Protein AF-0000000075906796 (afdb_homodimer)

Sequence (152 aa):
MLRVLTVLIAVLMMSACGSSKAPSTPLTESVYRPPCTFENASADPDEDLLVDVKNMECGAKLRAQVLDLQKIIRGPMLRVLTVLIAVLMMSACGSSKAPSTPLTESVYRPPCTFENASADPDEDLLVDVKNMECGAKLRAQVLDLQKIIRGP

Structure (mmCIF, N/CA/C/O backbone):
data_AF-0000000075906796-model_v1
#
loop_
_entity.id
_entity.type
_entity.pdbx_description
1 polymer O-spanin
#
loop_
_atom_site.group_PDB
_atom_site.id
_atom_site.type_symbol
_atom_site.label_atom_id
_atom_site.label_alt_id
_atom_site.label_comp_id
_atom_site.label_asym_id
_atom_site.label_entity_id
_atom_site.label_seq_id
_atom_site.pdbx_PDB_ins_code
_atom_site.Cartn_x
_atom_site.Cartn_y
_atom_site.Cartn_z
_atom_site.occupancy
_atom_site.B_iso_or_equiv
_atom_site.auth_seq_id
_atom_site.auth_comp_id
_atom_site.auth_asym_id
_atom_site.auth_atom_id
_atom_site.pdbx_PDB_model_num
ATOM 1 N N . MET A 1 1 ? -11.047 38 2.754 1 33.31 1 MET A N 1
ATOM 2 C CA . MET A 1 1 ? -10.875 37.219 1.544 1 33.31 1 MET A CA 1
ATOM 3 C C . MET A 1 1 ? -10.203 35.875 1.861 1 33.31 1 MET A C 1
ATOM 5 O O . MET A 1 1 ? -10.102 35 0.995 1 33.31 1 MET A O 1
ATOM 9 N N . LEU A 1 2 ? -9.461 35.781 2.963 1 43.72 2 LEU A N 1
ATOM 10 C CA . LEU A 1 2 ? -8.664 34.594 3.32 1 43.72 2 LEU A CA 1
ATOM 11 C C . LEU A 1 2 ? -9.547 33.469 3.838 1 43.72 2 LEU A C 1
ATOM 13 O O . LEU A 1 2 ? -9.148 32.312 3.814 1 43.72 2 LEU A O 1
ATOM 17 N N . ARG A 1 3 ? -10.633 33.812 4.445 1 45.19 3 ARG A N 1
ATOM 18 C CA . ARG A 1 3 ? -11.508 32.844 5.113 1 45.19 3 ARG A CA 1
ATOM 19 C C . ARG A 1 3 ? -12.188 31.922 4.102 1 45.19 3 ARG A C 1
ATOM 21 O O . ARG A 1 3 ? -12.648 30.844 4.457 1 45.19 3 ARG A O 1
ATOM 28 N N . VAL A 1 4 ? -12.484 32.406 2.875 1 47.75 4 VAL A N 1
ATOM 29 C CA . VAL A 1 4 ? -13.312 31.703 1.908 1 47.75 4 VAL A CA 1
ATOM 30 C C . VAL A 1 4 ? -12.508 30.547 1.302 1 47.75 4 VAL A C 1
ATOM 32 O O . VAL A 1 4 ? -13.078 29.625 0.708 1 47.75 4 VAL A O 1
ATOM 35 N N . LEU A 1 5 ? -11.148 30.641 1.348 1 43.5 5 LEU A N 1
ATOM 36 C CA . LEU A 1 5 ? -10.367 29.656 0.615 1 43.5 5 LEU A CA 1
ATOM 37 C C . LEU A 1 5 ? -10.352 28.328 1.353 1 43.5 5 LEU A C 1
ATOM 39 O O . LEU A 1 5 ? -10.273 27.266 0.727 1 43.5 5 LEU A O 1
ATOM 43 N N . THR A 1 6 ? -10.539 28.375 2.68 1 42.88 6 THR A N 1
ATOM 44 C CA . THR A 1 6 ? -10.32 27.141 3.41 1 42.88 6 THR A CA 1
ATOM 45 C C . THR A 1 6 ? -11.477 26.172 3.193 1 42.88 6 THR A C 1
ATOM 47 O O . THR A 1 6 ? -11.289 24.953 3.217 1 42.88 6 THR A O 1
ATOM 50 N N . VAL A 1 7 ? -12.703 26.688 2.992 1 42.75 7 VAL A N 1
ATOM 51 C CA . VAL A 1 7 ? -13.859 25.797 2.973 1 42.75 7 VAL A CA 1
ATOM 52 C C . VAL A 1 7 ? -13.844 24.969 1.694 1 42.75 7 VAL A C 1
ATOM 54 O O . VAL A 1 7 ? -14.531 23.953 1.604 1 42.75 7 VAL A O 1
ATOM 57 N N . LEU A 1 8 ? -13.266 25.5 0.59 1 41.75 8 LEU A N 1
ATOM 58 C CA . LEU A 1 8 ? -13.461 24.844 -0.699 1 41.75 8 LEU A CA 1
ATOM 59 C C . LEU A 1 8 ? -12.695 23.516 -0.759 1 41.75 8 LEU A C 1
ATOM 61 O O . LEU A 1 8 ? -13.156 22.562 -1.374 1 41.75 8 LEU A O 1
ATOM 65 N N . ILE A 1 9 ? -11.578 23.516 -0.09 1 42.84 9 ILE A N 1
ATOM 66 C CA . ILE A 1 9 ? -10.758 22.328 -0.337 1 42.84 9 ILE A CA 1
ATOM 67 C C . ILE A 1 9 ? -11.375 21.125 0.362 1 42.84 9 ILE A C 1
ATOM 69 O O . ILE A 1 9 ? -11.117 19.969 -0.018 1 42.84 9 ILE A O 1
ATOM 73 N N . ALA A 1 10 ? -12.266 21.438 1.402 1 39.59 10 ALA A N 1
ATOM 74 C CA . ALA A 1 10 ? -12.773 20.281 2.129 1 39.59 10 ALA A CA 1
ATOM 75 C C . ALA A 1 10 ? -13.789 19.516 1.29 1 39.59 10 ALA A C 1
ATOM 77 O O . ALA A 1 10 ? -14.008 18.312 1.509 1 39.59 10 ALA A O 1
ATOM 78 N N . VAL A 1 11 ? -14.602 20.234 0.501 1 42.75 11 VAL A N 1
ATOM 79 C CA . VAL A 1 11 ? -15.742 19.609 -0.165 1 42.75 11 VAL A CA 1
ATOM 80 C C . VAL A 1 11 ? -15.242 18.656 -1.246 1 42.75 11 VAL A C 1
ATOM 82 O O . VAL A 1 11 ? -15.93 17.688 -1.603 1 42.75 11 VAL A O 1
ATOM 85 N N . LEU A 1 12 ? -14.102 18.938 -1.864 1 41.53 12 LEU A N 1
ATOM 86 C CA . LEU A 1 12 ? -13.742 18.156 -3.041 1 41.53 12 LEU A CA 1
ATOM 87 C C . LEU A 1 12 ? -13.344 16.75 -2.648 1 41.53 12 LEU A C 1
ATOM 89 O O . LEU A 1 12 ? -13.344 15.844 -3.49 1 41.53 12 LEU A O 1
ATOM 93 N N . MET A 1 13 ? -12.922 16.641 -1.348 1 34.84 13 MET A N 1
ATOM 94 C CA . MET A 1 13 ? -12.32 15.328 -1.121 1 34.84 13 MET A CA 1
ATOM 95 C C . MET A 1 13 ? -13.398 14.281 -0.855 1 34.84 13 MET A C 1
ATOM 97 O O . MET A 1 13 ? -13.086 13.141 -0.493 1 34.84 13 MET A O 1
ATOM 101 N N . MET A 1 14 ? -14.586 14.766 -0.558 1 36.06 14 MET A N 1
ATOM 102 C CA . MET A 1 14 ? -15.461 13.711 -0.068 1 36.06 14 MET A CA 1
ATOM 103 C C . MET A 1 14 ? -15.773 12.703 -1.171 1 36.06 14 MET A C 1
ATOM 105 O O . MET A 1 14 ? -16.422 11.68 -0.922 1 36.06 14 MET A O 1
ATOM 109 N N . SER A 1 15 ? -15.93 13.219 -2.344 1 36.97 15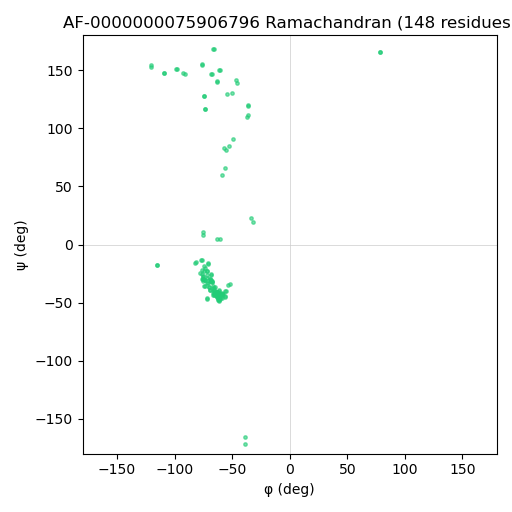 SER A N 1
ATOM 110 C CA . SER A 1 15 ? -16.609 12.352 -3.303 1 36.97 15 SER A CA 1
ATOM 111 C C . SER A 1 15 ? -15.711 11.188 -3.723 1 36.97 15 SER A C 1
ATOM 113 O O . SER A 1 15 ? -16.094 10.391 -4.578 1 36.97 15 SER A O 1
ATOM 115 N N . ALA A 1 16 ? -14.445 11.375 -3.436 1 36.22 16 ALA A N 1
ATOM 116 C CA . ALA A 1 16 ? -13.641 10.367 -4.125 1 36.22 16 ALA A CA 1
ATOM 117 C C . ALA A 1 16 ? -13.766 9.008 -3.447 1 36.22 16 ALA A C 1
ATOM 119 O O . ALA A 1 16 ? -12.758 8.414 -3.053 1 36.22 16 ALA A O 1
ATOM 120 N N . CYS A 1 17 ? -14.68 8.891 -2.549 1 39.53 17 CYS A N 1
ATOM 121 C CA . CYS A 1 17 ? -14.719 7.52 -2.064 1 39.53 17 CYS A CA 1
ATOM 122 C C . CYS A 1 17 ? -15.047 6.551 -3.193 1 39.53 17 CYS A C 1
ATOM 124 O O . CYS A 1 17 ? -16.156 6.027 -3.258 1 39.53 17 CYS A O 1
ATOM 126 N N . GLY A 1 18 ? -15.156 7.059 -4.477 1 38.41 18 GLY A N 1
ATOM 127 C CA . GLY A 1 18 ? -15.578 6.113 -5.496 1 38.41 18 GLY A CA 1
ATOM 128 C C . GLY A 1 18 ? -14.977 4.734 -5.316 1 38.41 18 GLY A C 1
ATOM 129 O O . GLY A 1 18 ? -14.094 4.539 -4.48 1 38.41 18 GLY A O 1
ATOM 130 N N . SER A 1 19 ? -15.266 3.85 -6.461 1 39.38 19 SER A N 1
ATOM 131 C CA . SER A 1 19 ? -14.961 2.496 -6.91 1 39.38 19 SER A CA 1
ATOM 132 C C . SER A 1 19 ? -13.469 2.211 -6.824 1 39.38 19 SER A C 1
ATOM 134 O O . SER A 1 19 ? -12.648 2.986 -7.324 1 39.38 19 SER A O 1
ATOM 136 N N . SER A 1 20 ? -13.023 1.684 -5.707 1 43.81 20 SER A N 1
ATOM 137 C CA . SER A 1 20 ? -11.68 1.119 -5.641 1 43.81 20 SER A CA 1
ATOM 138 C C . SER A 1 20 ? -11.266 0.513 -6.977 1 43.81 20 SER A C 1
ATOM 140 O O . SER A 1 20 ? -11.25 -0.71 -7.129 1 43.81 20 SER A O 1
ATOM 142 N N . LYS A 1 21 ? -11.992 0.961 -8.039 1 44.81 21 LYS A N 1
ATOM 143 C CA . LYS A 1 21 ? -11.414 0.29 -9.203 1 44.81 21 LYS A CA 1
ATOM 144 C C . LY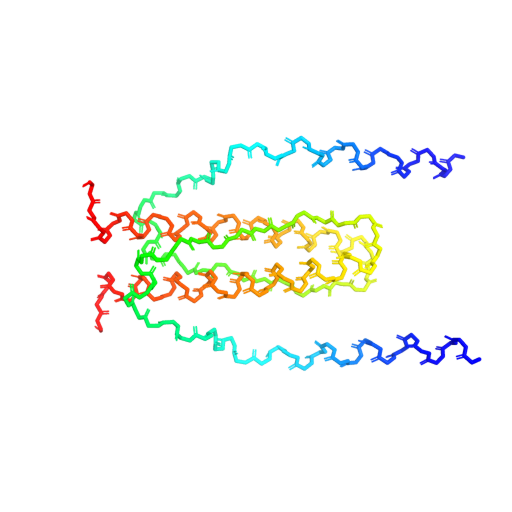S A 1 21 ? -9.93 0.628 -9.352 1 44.81 21 LYS A C 1
ATOM 146 O O . LYS A 1 21 ? -9.578 1.707 -9.836 1 44.81 21 LYS A O 1
ATOM 151 N N . ALA A 1 22 ? -9.188 0.335 -8.453 1 51.53 22 ALA A N 1
ATOM 152 C CA . ALA A 1 22 ? -7.773 0.443 -8.812 1 51.53 22 ALA A CA 1
ATOM 153 C C . ALA A 1 22 ? -7.543 0.017 -10.258 1 51.53 22 ALA A C 1
ATOM 155 O O . ALA A 1 22 ? -8.281 -0.812 -10.789 1 51.53 22 ALA A O 1
ATOM 156 N N . PRO A 1 23 ? -7 1.01 -11.078 1 55.62 23 PRO A N 1
ATOM 157 C CA . PRO A 1 23 ? -6.703 0.587 -12.453 1 55.62 23 PRO A CA 1
ATOM 158 C C . PRO A 1 23 ? -6.18 -0.845 -12.523 1 55.62 23 PRO A C 1
ATOM 160 O O . PRO A 1 23 ? -5.312 -1.23 -11.742 1 55.62 23 PRO A O 1
ATOM 163 N N . SER A 1 24 ? -7.004 -1.678 -13.047 1 60.66 24 SER A N 1
ATOM 164 C CA . SER A 1 24 ? -6.617 -3.066 -13.266 1 60.66 24 SER A CA 1
ATOM 165 C C . SER A 1 24 ? -5.34 -3.16 -14.094 1 60.66 24 SER A C 1
ATOM 167 O O . SER A 1 24 ? -5.328 -2.766 -15.266 1 60.66 24 SER A O 1
ATOM 169 N N . THR A 1 25 ? -4.203 -3.004 -13.531 1 70.12 25 THR A N 1
ATOM 170 C CA . THR A 1 25 ? -2.955 -3.359 -14.203 1 70.12 25 THR A CA 1
ATOM 171 C C . THR A 1 25 ? -3.031 -4.773 -14.766 1 70.12 25 THR A C 1
ATOM 173 O O . THR A 1 25 ? -3.641 -5.66 -14.164 1 70.12 25 THR A O 1
ATOM 176 N N . PRO A 1 26 ? -2.637 -4.82 -16.094 1 80.44 26 PRO A N 1
ATOM 177 C CA . PRO A 1 26 ? -2.645 -6.199 -16.594 1 80.44 26 PRO A CA 1
ATOM 178 C C . PRO A 1 26 ? -1.988 -7.176 -15.617 1 80.44 26 PRO A C 1
ATOM 180 O O . PRO A 1 26 ? -0.998 -6.832 -14.969 1 80.44 26 PRO A O 1
ATOM 183 N N . LEU A 1 27 ? -2.525 -8.273 -15.453 1 82.25 27 LEU A N 1
ATOM 184 C CA . LEU A 1 27 ? -2.113 -9.297 -14.5 1 82.25 27 LEU A CA 1
ATOM 185 C C . LEU A 1 27 ? -0.626 -9.609 -14.641 1 82.25 27 LEU A C 1
ATOM 187 O O . LEU A 1 27 ? 0.081 -9.766 -13.648 1 82.25 27 LEU A O 1
ATOM 191 N N . THR A 1 28 ? -0.161 -9.531 -15.883 1 84.69 28 THR A N 1
ATOM 192 C CA . THR A 1 28 ? 1.242 -9.836 -16.141 1 84.69 28 THR A CA 1
ATOM 193 C C . THR A 1 28 ? 2.146 -8.75 -15.562 1 84.69 28 THR A C 1
ATOM 195 O O . THR A 1 28 ? 3.213 -9.047 -15.016 1 84.69 28 THR A O 1
ATOM 198 N N . GLU A 1 29 ? 1.662 -7.598 -15.664 1 91.56 29 GLU A N 1
ATOM 199 C CA . GLU A 1 29 ? 2.484 -6.496 -15.18 1 91.56 29 GLU A CA 1
ATOM 200 C C . GLU A 1 29 ? 2.607 -6.527 -13.656 1 91.56 29 GLU A C 1
ATOM 202 O O . GLU A 1 29 ? 3.668 -6.223 -13.109 1 91.56 29 GLU A O 1
ATOM 207 N N . SER A 1 30 ? 1.624 -7.016 -13.031 1 93.81 30 SER A N 1
ATOM 208 C CA . SER A 1 30 ? 1.601 -7.047 -11.57 1 93.81 30 SER A CA 1
ATOM 209 C C . SER A 1 30 ? 2.639 -8.023 -11.023 1 93.81 30 SER A C 1
ATOM 211 O O . SER A 1 30 ? 3.123 -7.852 -9.906 1 93.81 30 SER A O 1
ATOM 213 N N . VAL A 1 31 ? 2.98 -9.016 -11.844 1 94.75 31 VAL A N 1
ATOM 214 C CA . VAL A 1 31 ? 3.922 -10.047 -11.422 1 94.75 31 VAL A CA 1
ATOM 215 C C . VAL A 1 31 ? 5.344 -9.492 -11.438 1 94.75 31 VAL A C 1
ATOM 217 O O . VAL A 1 31 ? 6.156 -9.82 -10.57 1 94.75 31 VAL A O 1
ATOM 220 N N . TYR A 1 32 ? 5.562 -8.492 -12.312 1 94.25 32 TYR A N 1
ATOM 221 C CA . TYR A 1 32 ? 6.957 -8.117 -12.516 1 94.25 32 TYR A CA 1
ATOM 222 C C . TYR A 1 32 ? 7.215 -6.695 -12.039 1 94.25 32 TYR A C 1
ATOM 224 O O . TYR A 1 32 ? 8.367 -6.309 -11.812 1 94.25 32 TYR A O 1
ATOM 232 N N . ARG A 1 33 ? 6.199 -6.027 -11.898 1 94.69 33 ARG A N 1
ATOM 233 C CA . ARG A 1 33 ? 6.363 -4.633 -11.492 1 94.69 33 ARG A CA 1
ATOM 234 C C . ARG A 1 33 ? 6.734 -4.527 -10.016 1 94.69 33 ARG A C 1
ATOM 236 O O . ARG A 1 33 ? 6.043 -5.078 -9.156 1 94.69 33 ARG A O 1
ATOM 243 N N . PRO A 1 34 ? 7.801 -3.809 -9.734 1 95.88 34 PRO A N 1
ATOM 244 C CA . PRO A 1 34 ? 8.125 -3.615 -8.312 1 95.88 34 PRO A CA 1
ATOM 245 C C . PRO A 1 34 ? 7.102 -2.744 -7.59 1 95.88 34 PRO A C 1
ATOM 247 O O . PRO A 1 34 ? 6.496 -1.86 -8.203 1 95.88 34 PRO A O 1
ATOM 250 N N . PRO A 1 35 ? 6.902 -3.051 -6.332 1 96.69 35 PRO A N 1
ATOM 251 C CA . PRO A 1 35 ? 5.984 -2.188 -5.582 1 96.69 35 PRO A CA 1
ATOM 252 C C . PRO A 1 35 ? 6.488 -0.75 -5.473 1 96.69 35 PRO A C 1
ATOM 254 O O . PRO A 1 35 ? 7.688 -0.523 -5.285 1 96.69 35 PRO A O 1
ATOM 257 N N . CYS A 1 36 ? 5.555 0.142 -5.609 1 96.25 36 CYS A N 1
ATOM 258 C CA . CYS A 1 36 ? 5.887 1.55 -5.43 1 96.25 36 CYS A CA 1
ATOM 259 C C . CYS A 1 36 ? 6.289 1.836 -3.986 1 96.25 36 CYS A C 1
ATOM 261 O O . CYS A 1 36 ? 6.113 0.988 -3.109 1 96.25 36 CYS A O 1
ATOM 263 N N . THR A 1 37 ? 6.879 3.115 -3.75 1 94.5 37 THR A N 1
ATOM 264 C CA . THR A 1 37 ? 7.367 3.494 -2.43 1 94.5 37 THR A CA 1
ATOM 265 C C . THR A 1 37 ? 6.645 4.738 -1.921 1 94.5 37 THR A C 1
ATOM 267 O O . THR A 1 37 ? 6.152 5.547 -2.713 1 94.5 37 THR A O 1
ATOM 270 N N . PHE A 1 38 ? 6.602 4.797 -0.606 1 92 38 PHE A N 1
ATOM 271 C CA . PHE A 1 38 ? 5.977 5.938 0.048 1 92 38 PHE A CA 1
ATOM 272 C C . PHE A 1 38 ? 7 7.035 0.321 1 92 38 PHE A C 1
ATOM 274 O O . PHE A 1 38 ? 8.18 6.746 0.549 1 92 38 PHE A O 1
ATOM 281 N N . GLU A 1 39 ? 6.5 8.18 0.23 1 90.12 39 GLU A N 1
ATOM 282 C CA . GLU A 1 39 ? 7.316 9.336 0.585 1 90.12 39 GLU A CA 1
ATOM 283 C C . GLU A 1 39 ? 7.023 9.805 2.01 1 90.12 39 GLU A C 1
ATOM 285 O O . GLU A 1 39 ? 5.898 9.672 2.492 1 90.12 39 GLU A O 1
ATOM 290 N N . ASN A 1 40 ? 8.062 10.367 2.553 1 86.25 40 ASN A N 1
ATOM 291 C CA . ASN A 1 40 ? 7.895 10.883 3.908 1 86.25 40 ASN A CA 1
ATOM 292 C C . ASN A 1 40 ? 7.109 12.195 3.914 1 86.25 40 ASN A C 1
ATOM 294 O O . ASN A 1 40 ? 7.133 12.945 2.934 1 86.25 40 ASN A O 1
ATOM 298 N N . ALA A 1 41 ? 6.469 12.43 5.094 1 80.5 41 ALA A N 1
ATOM 299 C CA . ALA A 1 41 ? 5.754 13.688 5.277 1 80.5 41 ALA A CA 1
ATOM 300 C C . ALA A 1 41 ? 6.703 14.883 5.168 1 80.5 41 ALA A C 1
ATOM 302 O O . ALA A 1 41 ? 7.895 14.758 5.469 1 80.5 41 ALA A O 1
ATOM 303 N N . SER A 1 42 ? 6.102 15.977 4.711 1 82.06 42 SER A N 1
ATOM 304 C CA . SER A 1 42 ? 6.883 17.203 4.562 1 82.06 42 SER A CA 1
ATOM 305 C C . SER A 1 42 ? 6.484 18.234 5.605 1 82.06 42 SER A C 1
ATOM 307 O O . SER A 1 42 ? 5.328 18.297 6.031 1 82.06 42 SER A O 1
ATOM 309 N N . ALA A 1 43 ? 7.449 19.016 6.012 1 84.06 43 ALA A N 1
ATOM 310 C CA . ALA A 1 43 ? 7.18 20.109 6.934 1 84.06 43 ALA A CA 1
ATOM 311 C C . ALA A 1 43 ? 6.461 21.266 6.223 1 84.06 43 ALA A C 1
ATOM 313 O O . ALA A 1 43 ? 5.797 22.078 6.867 1 84.06 43 ALA A O 1
ATOM 314 N N . ASP A 1 44 ? 6.75 21.406 4.941 1 87.62 44 ASP A N 1
ATOM 315 C CA . ASP A 1 44 ? 6.031 22.375 4.113 1 87.62 44 ASP A CA 1
ATOM 316 C C . ASP A 1 44 ? 4.613 21.891 3.812 1 87.62 44 ASP A C 1
ATOM 318 O O . ASP A 1 44 ? 4.43 20.844 3.195 1 87.62 44 ASP A O 1
ATOM 322 N N . PRO A 1 45 ? 3.584 22.688 4.32 1 82.88 45 PRO A N 1
ATOM 323 C CA . PRO A 1 45 ? 2.201 22.219 4.215 1 82.88 45 PRO A CA 1
ATOM 324 C C . PRO A 1 45 ? 1.788 21.906 2.775 1 82.88 45 PRO A C 1
ATOM 326 O O . PRO A 1 45 ? 1.05 20.953 2.533 1 82.88 45 PRO A O 1
ATOM 329 N N . ASP A 1 46 ? 2.193 22.719 1.825 1 85.94 46 ASP A N 1
ATOM 330 C CA . ASP A 1 46 ? 1.842 22.469 0.431 1 85.94 46 ASP A CA 1
ATOM 331 C C . ASP A 1 46 ? 2.506 21.188 -0.085 1 85.94 46 ASP A C 1
ATOM 333 O O . ASP A 1 46 ? 1.865 20.375 -0.756 1 85.94 46 ASP A O 1
ATOM 337 N N . GLU A 1 47 ? 3.703 21 0.256 1 88 47 GLU A N 1
ATOM 338 C CA . GLU A 1 47 ? 4.414 19.797 -0.132 1 88 47 GLU A CA 1
ATOM 339 C C . GLU A 1 47 ? 3.826 18.562 0.56 1 88 47 GLU A C 1
ATOM 341 O O . GLU A 1 47 ? 3.738 17.484 -0.04 1 88 47 GLU A O 1
ATOM 346 N N . ASP A 1 48 ? 3.352 18.797 1.734 1 84.25 48 ASP A N 1
ATOM 347 C CA . ASP A 1 48 ? 2.807 17.688 2.51 1 84.25 48 ASP A CA 1
ATOM 348 C C . ASP A 1 48 ? 1.506 17.172 1.896 1 84.25 48 ASP A C 1
ATOM 350 O O . ASP A 1 48 ? 1.252 15.969 1.886 1 84.25 48 ASP A O 1
ATOM 354 N N . LEU A 1 49 ? 0.774 18.125 1.447 1 86.31 49 LEU A N 1
ATOM 355 C CA . LEU A 1 49 ? -0.462 17.734 0.774 1 86.31 49 LEU A CA 1
ATOM 356 C C . LEU A 1 49 ? -0.167 16.906 -0.472 1 86.31 49 LEU A C 1
ATOM 358 O O . LEU A 1 49 ? -0.875 15.945 -0.76 1 86.31 49 LEU A O 1
ATOM 362 N N . LEU A 1 50 ? 0.815 17.281 -1.222 1 89 50 LEU A N 1
ATOM 363 C CA . LEU A 1 50 ? 1.199 16.531 -2.412 1 89 50 LEU A CA 1
ATOM 364 C C . LEU A 1 50 ? 1.69 15.133 -2.043 1 89 50 LEU A C 1
ATOM 366 O O . LEU A 1 50 ? 1.386 14.156 -2.734 1 89 50 LEU A O 1
ATOM 370 N N . VAL A 1 51 ? 2.439 15.031 -1.049 1 88.62 51 VAL A N 1
ATOM 371 C CA . VAL A 1 51 ? 2.93 13.75 -0.551 1 88.62 51 VAL A CA 1
ATOM 372 C C . VAL A 1 51 ? 1.751 12.859 -0.175 1 88.62 51 VAL A C 1
ATOM 374 O O . VAL A 1 51 ? 1.731 11.672 -0.509 1 88.62 51 VAL A O 1
ATOM 377 N N . ASP A 1 52 ? 0.802 13.398 0.434 1 85.5 52 ASP A N 1
ATOM 378 C CA . ASP A 1 52 ? -0.389 12.641 0.806 1 85.5 52 ASP A CA 1
ATOM 379 C C . ASP A 1 52 ? -1.068 12.047 -0.426 1 85.5 52 ASP A C 1
ATOM 381 O O . ASP A 1 52 ? -1.454 10.875 -0.424 1 85.5 52 ASP A O 1
ATOM 385 N N . VAL A 1 53 ? -1.186 12.883 -1.379 1 89.06 53 VAL A N 1
ATOM 386 C CA . VAL A 1 53 ? -1.847 12.445 -2.605 1 89.06 53 VAL A CA 1
ATOM 387 C C . VAL A 1 53 ? -1.046 11.32 -3.254 1 89.06 53 VAL A C 1
ATOM 389 O O . VAL A 1 53 ? -1.607 10.297 -3.643 1 89.06 53 VAL A O 1
ATOM 392 N N . LYS A 1 54 ? 0.193 11.484 -3.332 1 91.75 54 LYS A N 1
ATOM 393 C CA . LYS A 1 54 ? 1.068 10.484 -3.936 1 91.75 54 LYS A CA 1
ATOM 394 C C . LYS A 1 54 ? 1.021 9.172 -3.162 1 91.75 54 LYS A C 1
ATOM 396 O O . LYS A 1 54 ? 0.968 8.094 -3.76 1 91.75 54 LYS A O 1
ATOM 401 N N . ASN A 1 55 ? 1.068 9.305 -1.911 1 92.62 55 ASN A N 1
ATOM 402 C CA . ASN A 1 55 ? 1.049 8.117 -1.064 1 92.62 55 ASN A CA 1
ATOM 403 C C . ASN A 1 55 ? -0.282 7.375 -1.164 1 92.62 55 ASN A C 1
ATOM 405 O O . ASN A 1 55 ? -0.317 6.145 -1.152 1 92.62 55 ASN A O 1
ATOM 409 N N . MET A 1 56 ? -1.324 8.125 -1.271 1 92.06 56 MET A N 1
ATOM 410 C CA . MET A 1 56 ? -2.623 7.484 -1.461 1 92.06 56 MET A CA 1
ATOM 411 C C . MET A 1 56 ? -2.686 6.758 -2.801 1 92.06 56 MET A C 1
ATOM 413 O O . MET A 1 56 ? -3.236 5.66 -2.895 1 92.06 56 MET A O 1
ATOM 417 N N . GLU A 1 57 ? -2.207 7.375 -3.762 1 93.31 57 GLU A N 1
ATOM 418 C CA . GLU A 1 57 ? -2.168 6.75 -5.078 1 93.31 57 GLU A CA 1
ATOM 419 C C . GLU A 1 57 ? -1.323 5.48 -5.062 1 93.31 57 GLU A C 1
ATOM 421 O O . GLU A 1 57 ? -1.709 4.461 -5.645 1 93.31 57 GLU A O 1
ATOM 426 N N . CYS A 1 58 ? -0.206 5.602 -4.445 1 95.19 58 CYS A N 1
ATOM 427 C CA . CYS A 1 58 ? 0.649 4.426 -4.309 1 95.19 58 CYS A CA 1
ATOM 428 C C . CYS A 1 58 ? -0.067 3.314 -3.551 1 95.19 58 CYS A C 1
ATOM 430 O O . CYS A 1 58 ? 0.006 2.146 -3.938 1 95.19 58 CYS A O 1
ATOM 432 N N . GLY A 1 59 ? -0.708 3.723 -2.535 1 95.31 59 GLY A N 1
ATOM 433 C CA . GLY A 1 59 ? -1.49 2.74 -1.802 1 95.31 59 GLY A CA 1
ATOM 434 C C . GLY A 1 59 ? -2.498 2.012 -2.67 1 95.31 59 GLY A C 1
ATOM 435 O O . GLY A 1 59 ? -2.621 0.788 -2.594 1 95.31 59 GLY A O 1
ATOM 436 N N . ALA A 1 60 ? -3.189 2.713 -3.463 1 94.44 60 ALA A N 1
ATOM 437 C CA . ALA A 1 60 ? -4.18 2.119 -4.359 1 94.44 60 ALA A CA 1
ATOM 438 C C . ALA A 1 60 ? -3.52 1.162 -5.348 1 94.44 60 ALA A C 1
ATOM 440 O O . ALA A 1 60 ? -4.051 0.084 -5.625 1 94.44 60 ALA A O 1
ATOM 441 N N . LYS A 1 61 ? -2.455 1.553 -5.816 1 95.06 61 LYS A N 1
ATOM 442 C CA . LYS A 1 61 ? -1.713 0.718 -6.758 1 95.06 61 LYS A CA 1
A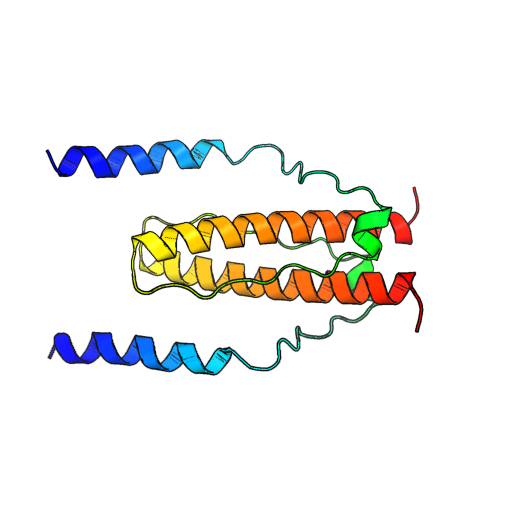TOM 443 C C . LYS A 1 61 ? -1.265 -0.585 -6.102 1 95.06 61 LYS A C 1
ATOM 445 O O . LYS A 1 61 ? -1.367 -1.656 -6.703 1 95.06 61 LYS A O 1
ATOM 450 N N . LEU A 1 62 ? -0.791 -0.422 -4.914 1 96.75 62 LEU A N 1
ATOM 451 C CA . LEU A 1 62 ? -0.333 -1.603 -4.188 1 96.75 62 LEU A CA 1
ATOM 452 C C . LEU A 1 62 ? -1.496 -2.543 -3.891 1 96.75 62 LEU A C 1
ATOM 454 O O . LEU A 1 62 ? -1.367 -3.762 -4.031 1 96.75 62 LEU A O 1
ATOM 458 N N . ARG A 1 63 ? -2.562 -2 -3.52 1 96.75 63 ARG A N 1
ATOM 459 C CA . ARG A 1 63 ? -3.738 -2.82 -3.242 1 96.75 63 ARG A CA 1
ATOM 460 C C . ARG A 1 63 ? -4.184 -3.58 -4.488 1 96.75 63 ARG A C 1
ATOM 462 O O . ARG A 1 63 ? -4.477 -4.773 -4.418 1 96.75 63 ARG A O 1
ATOM 469 N N . ALA A 1 64 ? -4.277 -2.896 -5.531 1 95.69 64 ALA A N 1
ATOM 470 C CA . ALA A 1 64 ? -4.645 -3.537 -6.789 1 95.69 64 ALA A CA 1
ATOM 471 C C . ALA A 1 64 ? -3.66 -4.648 -7.148 1 95.69 64 ALA A C 1
ATOM 473 O O . ALA A 1 64 ? -4.062 -5.719 -7.602 1 95.69 64 ALA A O 1
ATOM 474 N N . GLN A 1 65 ? -2.445 -4.379 -6.965 1 96.81 65 GLN A N 1
ATOM 475 C CA . GLN A 1 65 ? -1.412 -5.355 -7.285 1 96.81 65 GLN A CA 1
ATOM 476 C C . GLN A 1 65 ? -1.55 -6.605 -6.422 1 96.81 65 GLN A C 1
ATOM 478 O O . GLN A 1 65 ? -1.409 -7.727 -6.914 1 96.81 65 GLN A O 1
ATOM 483 N N . VAL A 1 66 ? -1.839 -6.395 -5.191 1 96.69 66 VAL A N 1
ATOM 484 C CA . VAL A 1 66 ? -2.047 -7.523 -4.285 1 96.69 66 VAL A CA 1
ATOM 485 C C . VAL A 1 66 ? -3.223 -8.367 -4.773 1 96.69 66 VAL A C 1
ATOM 487 O O . VAL A 1 66 ? -3.115 -9.594 -4.871 1 96.69 66 VAL A O 1
ATOM 490 N N . LEU A 1 67 ? -4.23 -7.727 -5.086 1 95.56 67 LEU A N 1
ATOM 491 C CA . LEU A 1 67 ? -5.426 -8.438 -5.531 1 95.56 67 LEU A CA 1
ATOM 492 C C . LEU A 1 67 ? -5.16 -9.195 -6.82 1 95.56 67 LEU A C 1
ATOM 494 O O . LEU A 1 67 ? -5.586 -10.344 -6.969 1 95.56 67 LEU A O 1
ATOM 498 N N . ASP A 1 68 ? -4.473 -8.648 -7.727 1 95.25 68 ASP A N 1
ATOM 499 C CA . ASP A 1 68 ? -4.117 -9.289 -8.992 1 95.25 68 ASP A CA 1
ATOM 500 C C . ASP A 1 68 ? -3.262 -10.531 -8.75 1 95.25 68 ASP A C 1
ATOM 502 O O . ASP A 1 68 ? -3.518 -11.586 -9.336 1 95.25 68 ASP A O 1
ATOM 506 N N . LEU 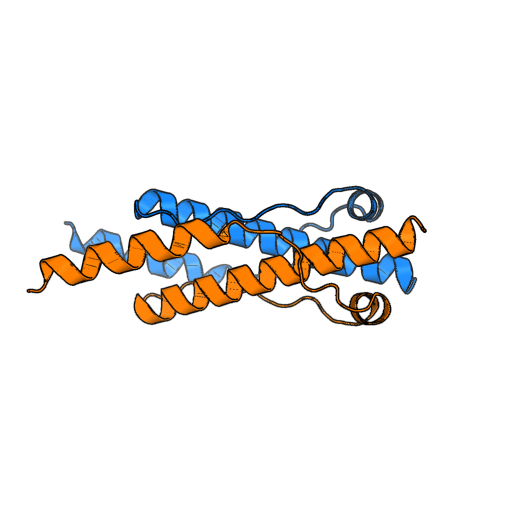A 1 69 ? -2.297 -10.367 -7.949 1 96.38 69 LEU A N 1
ATOM 507 C CA . LEU A 1 69 ? -1.362 -11.453 -7.672 1 96.38 69 LEU A CA 1
ATOM 508 C C . LEU A 1 69 ? -2.059 -12.602 -6.949 1 96.38 69 LEU A C 1
ATOM 510 O O . LEU A 1 69 ? -1.803 -13.773 -7.238 1 96.38 69 LEU A O 1
ATOM 514 N N . GLN A 1 70 ? -2.93 -12.242 -6.043 1 95.56 70 GLN A N 1
ATOM 515 C CA . GLN A 1 70 ? -3.711 -13.273 -5.359 1 95.56 70 GLN A CA 1
ATOM 516 C C . GLN A 1 70 ? -4.609 -14.023 -6.34 1 95.56 70 GLN A C 1
ATOM 518 O O . GLN A 1 70 ? -4.773 -15.242 -6.23 1 95.56 70 GLN A O 1
ATOM 523 N N . LYS A 1 71 ? -5.195 -13.328 -7.238 1 94.25 71 LYS A N 1
ATOM 524 C CA . LYS A 1 71 ? -6.035 -13.938 -8.266 1 94.25 71 LYS A CA 1
ATOM 525 C C . LYS A 1 71 ? -5.234 -14.906 -9.125 1 94.25 71 LYS A C 1
ATOM 527 O O . LYS A 1 71 ? -5.723 -15.984 -9.469 1 94.25 71 LYS A O 1
ATOM 532 N N . ILE A 1 72 ? -4.039 -14.562 -9.445 1 92.75 72 ILE A N 1
ATOM 533 C CA . ILE A 1 72 ? -3.168 -15.398 -10.266 1 92.75 72 ILE A CA 1
ATOM 534 C C . ILE A 1 72 ? -2.855 -16.703 -9.523 1 92.75 72 ILE A C 1
ATOM 536 O O . ILE A 1 72 ? -2.846 -17.781 -10.125 1 92.75 72 ILE A O 1
ATOM 540 N N . ILE A 1 73 ? -2.582 -16.578 -8.273 1 94.25 73 ILE A N 1
ATOM 541 C CA . ILE A 1 73 ? -2.174 -17.734 -7.473 1 94.25 73 ILE A CA 1
ATOM 542 C C . ILE A 1 73 ? -3.373 -18.641 -7.234 1 94.25 73 ILE A C 1
ATOM 544 O O . ILE A 1 73 ? -3.258 -19.875 -7.332 1 94.25 73 ILE A O 1
ATOM 548 N N . ARG A 1 74 ? -4.469 -18.062 -6.859 1 90 74 ARG A N 1
ATOM 549 C CA . ARG A 1 74 ? -5.656 -18.828 -6.508 1 90 74 ARG A CA 1
ATOM 550 C C . ARG A 1 74 ? -6.355 -19.359 -7.758 1 90 74 ARG A C 1
ATOM 552 O O . ARG A 1 74 ? -7.145 -20.297 -7.684 1 90 74 ARG A O 1
ATOM 559 N N . GLY A 1 75 ? -5.945 -18.812 -8.875 1 81.94 75 GLY A N 1
ATOM 560 C CA . GLY A 1 75 ? -6.629 -19.172 -10.109 1 81.94 75 GLY A CA 1
ATOM 561 C C . GLY A 1 75 ? -7.953 -18.453 -10.289 1 81.94 75 GLY A C 1
ATOM 562 O O . GLY A 1 75 ? -8.406 -17.75 -9.391 1 81.94 75 GLY A O 1
ATOM 563 N N . PRO A 1 76 ? -8.516 -18.531 -11.633 1 67 76 PRO A N 1
ATOM 564 C CA . PRO A 1 76 ? -9.828 -17.969 -11.922 1 67 76 PRO A CA 1
ATOM 565 C C . PRO A 1 76 ? -10.945 -18.625 -11.117 1 67 76 PRO A C 1
ATOM 567 O O . PRO A 1 76 ? -10.82 -19.781 -10.703 1 67 76 PRO A O 1
ATOM 570 N N . MET B 1 1 ? 8.5 29.25 26.844 1 33.19 1 MET B N 1
ATOM 571 C CA . MET B 1 1 ? 8.516 27.812 27.078 1 33.19 1 MET B CA 1
ATOM 572 C C . MET B 1 1 ? 7.867 27.062 25.906 1 33.19 1 MET B C 1
ATOM 574 O O . MET B 1 1 ? 7.887 25.828 25.875 1 33.19 1 MET B O 1
ATOM 578 N N . LEU B 1 2 ? 7 27.719 25.109 1 44.91 2 LEU B N 1
ATOM 579 C CA . LEU B 1 2 ? 6.219 27.109 24.047 1 44.91 2 LEU B CA 1
ATOM 580 C C . LEU B 1 2 ? 7.098 26.812 22.828 1 44.91 2 LEU B C 1
ATOM 582 O O . LEU B 1 2 ? 6.777 25.938 22.016 1 44.91 2 LEU B O 1
ATOM 586 N N . ARG B 1 3 ? 8.109 27.578 22.625 1 44.53 3 ARG B N 1
ATOM 587 C CA . ARG B 1 3 ? 8.961 27.516 21.453 1 44.53 3 ARG B CA 1
ATOM 588 C C . ARG B 1 3 ? 9.766 26.219 21.422 1 44.53 3 ARG B C 1
ATOM 590 O O . ARG B 1 3 ? 10.258 25.797 20.375 1 44.53 3 ARG B O 1
ATOM 597 N N . VAL B 1 4 ? 10.125 25.656 22.594 1 46.72 4 V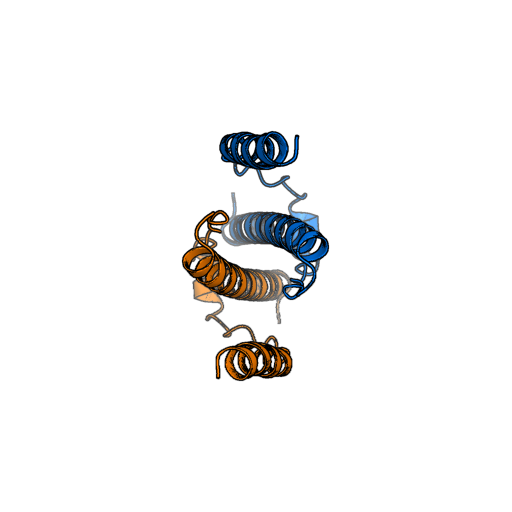AL B N 1
ATOM 598 C CA . VAL B 1 4 ? 11.062 24.547 22.703 1 46.72 4 VAL B CA 1
ATOM 599 C C . VAL B 1 4 ? 10.375 23.25 22.281 1 46.72 4 VAL B C 1
ATOM 601 O O . VAL B 1 4 ? 11.047 22.25 21.984 1 46.72 4 VAL B O 1
ATOM 604 N N . LEU B 1 5 ? 9.031 23.219 22.344 1 43.59 5 LEU B N 1
ATOM 605 C CA . LEU B 1 5 ? 8.383 21.922 22.141 1 43.59 5 LEU B CA 1
ATOM 606 C C . LEU B 1 5 ? 8.344 21.562 20.672 1 43.59 5 LEU B C 1
ATOM 608 O O . LEU B 1 5 ? 8.344 20.375 20.312 1 43.59 5 LEU B O 1
ATOM 612 N N . THR B 1 6 ? 8.398 22.578 19.781 1 42.81 6 THR B N 1
ATOM 613 C CA . THR B 1 6 ? 8.141 22.25 18.391 1 42.81 6 THR B CA 1
ATOM 614 C C . THR B 1 6 ? 9.344 21.562 17.766 1 42.81 6 THR B C 1
ATOM 616 O O . THR B 1 6 ? 9.188 20.766 16.828 1 42.81 6 THR B O 1
ATOM 619 N N . VAL B 1 7 ? 10.562 21.891 18.25 1 42.25 7 VAL B N 1
ATOM 620 C CA . VAL B 1 7 ? 11.742 21.391 17.531 1 42.25 7 VAL B CA 1
ATOM 621 C C . VAL B 1 7 ? 11.891 19.891 17.766 1 42.25 7 VAL B C 1
ATOM 623 O O . VAL B 1 7 ? 12.641 19.219 17.047 1 42.25 7 VAL B O 1
ATOM 626 N N . LEU B 1 8 ? 11.375 19.359 18.906 1 41.91 8 LEU B N 1
ATOM 627 C CA . LEU B 1 8 ? 11.727 18 19.281 1 41.91 8 LEU B CA 1
ATOM 628 C C . LEU B 1 8 ? 11.039 16.984 18.359 1 41.91 8 LEU B C 1
ATOM 630 O O . LEU B 1 8 ? 11.586 15.922 18.078 1 41.91 8 LEU B O 1
ATOM 634 N N . ILE B 1 9 ? 9.844 17.359 17.922 1 43.09 9 ILE B N 1
ATOM 635 C CA . ILE B 1 9 ? 9.117 16.297 17.25 1 43.09 9 ILE B CA 1
ATOM 636 C C . ILE B 1 9 ? 9.719 16.047 15.859 1 43.09 9 ILE B C 1
ATOM 638 O O . ILE B 1 9 ? 9.531 14.984 15.273 1 43.09 9 ILE B O 1
ATOM 642 N N . ALA B 1 10 ? 10.516 17.109 15.359 1 39.41 10 ALA B N 1
ATOM 643 C CA . ALA B 1 10 ? 10.984 16.922 13.992 1 39.41 10 ALA B CA 1
ATOM 644 C C . ALA B 1 10 ? 12.117 15.891 13.938 1 39.41 10 A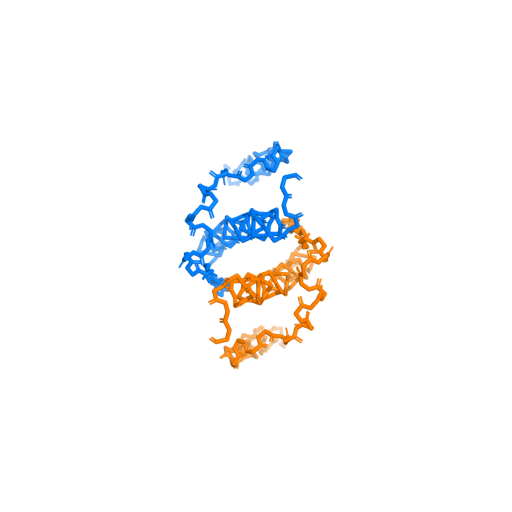LA B C 1
ATOM 646 O O . ALA B 1 10 ? 12.375 15.297 12.891 1 39.41 10 ALA B O 1
ATOM 647 N N . VAL B 1 11 ? 12.969 15.883 14.977 1 42.31 11 VAL B N 1
ATOM 648 C CA . VAL B 1 11 ? 14.195 15.102 14.906 1 42.31 11 VAL B CA 1
ATOM 649 C C . VAL B 1 11 ? 13.867 13.609 14.93 1 42.31 11 VAL B C 1
ATOM 651 O O . VAL B 1 11 ? 14.656 12.789 14.453 1 42.31 11 VAL B O 1
ATOM 654 N N . LEU B 1 12 ? 12.789 13.219 15.578 1 41.78 12 LEU B N 1
ATOM 655 C CA . LEU B 1 12 ? 12.609 11.789 15.812 1 41.78 12 LEU B CA 1
ATOM 656 C C . LEU B 1 12 ? 12.266 11.07 14.508 1 41.78 12 LEU B C 1
ATOM 658 O O . LEU B 1 12 ? 12.359 9.836 14.438 1 41.78 12 LEU B O 1
ATOM 662 N N . MET B 1 13 ? 11.727 11.883 13.555 1 34.72 13 MET B N 1
ATOM 663 C CA . MET B 1 13 ? 11.195 11.086 12.453 1 34.72 13 MET B CA 1
ATOM 664 C C . MET B 1 13 ? 12.305 10.672 11.492 1 34.72 13 MET B C 1
ATOM 666 O O . MET B 1 13 ? 12.039 10.141 10.422 1 34.72 13 MET B O 1
ATOM 670 N N . MET B 1 14 ? 13.453 11.352 11.648 1 35.88 14 MET B N 1
ATOM 671 C CA . MET B 1 14 ? 14.336 11.086 10.516 1 35.88 14 MET B CA 1
ATOM 672 C C . MET B 1 14 ? 14.797 9.625 10.516 1 35.88 14 MET B C 1
ATOM 674 O O . MET B 1 14 ? 15.484 9.188 9.594 1 35.88 14 MET B O 1
ATOM 678 N N . SER B 1 15 ? 15 9.117 11.703 1 37 15 SER B N 1
ATOM 679 C CA . SER B 1 15 ? 15.805 7.902 11.695 1 37 15 SER B CA 1
ATOM 680 C C . SER B 1 15 ? 15.031 6.73 11.102 1 37 15 SER B C 1
ATOM 682 O O . SER B 1 15 ? 15.523 5.602 11.078 1 37 15 SER B O 1
ATOM 684 N N . ALA B 1 16 ? 13.75 6.922 11.031 1 37.19 16 ALA B N 1
ATOM 685 C CA . ALA B 1 16 ? 13.078 5.656 10.758 1 37.19 16 ALA B CA 1
ATOM 686 C C . ALA B 1 16 ? 13.258 5.242 9.297 1 37.19 16 ALA B C 1
ATOM 688 O O . ALA B 1 16 ? 12.469 4.461 8.766 1 37.19 16 ALA B O 1
ATOM 689 N N . CYS B 1 17 ? 14.086 5.953 8.586 1 40.12 17 CYS B N 1
ATOM 690 C CA . CYS B 1 17 ? 14.141 5.414 7.23 1 40.12 17 CYS B CA 1
ATOM 691 C C . CYS B 1 17 ? 14.695 3.992 7.238 1 40.12 17 CYS B C 1
ATOM 693 O O . CYS B 1 17 ? 15.828 3.76 6.82 1 40.12 17 CYS B O 1
ATOM 695 N N . GLY B 1 18 ? 14.961 3.387 8.461 1 39.75 18 GLY B N 1
ATOM 696 C CA . GLY B 1 18 ? 15.586 2.074 8.375 1 39.75 18 GLY B CA 1
ATOM 697 C C . GLY B 1 18 ? 15.039 1.23 7.242 1 39.75 18 GLY B C 1
ATOM 698 O O . GLY B 1 18 ? 14.07 1.616 6.582 1 39.75 18 GLY B O 1
ATOM 699 N N . SER B 1 19 ? 15.43 -0.219 7.375 1 39.88 19 SER B N 1
ATOM 700 C CA . SER B 1 19 ? 15.266 -1.485 6.668 1 39.88 19 SER B CA 1
ATOM 701 C C . SER B 1 19 ? 13.805 -1.773 6.371 1 39.88 19 SER B C 1
ATOM 703 O O . SER B 1 19 ? 12.969 -1.773 7.277 1 39.88 19 SER B O 1
ATOM 705 N N . SER B 1 20 ? 13.312 -1.24 5.301 1 44.28 20 SER B N 1
ATOM 706 C CA . SER B 1 20 ? 11.992 -1.67 4.84 1 44.28 20 SER B CA 1
ATOM 707 C C . SER B 1 20 ? 11.758 -3.148 5.137 1 44.28 20 SER B C 1
ATOM 709 O O . SER B 1 20 ? 11.93 -3.996 4.258 1 44.28 20 SER B O 1
ATOM 711 N N . LYS B 1 21 ? 12.523 -3.646 6.141 1 45.34 21 LYS B N 1
ATOM 712 C CA . LYS B 1 21 ? 12.086 -5.027 6.316 1 45.34 21 LYS B CA 1
ATOM 713 C C . LYS B 1 21 ? 10.594 -5.098 6.598 1 45.34 21 LYS B C 1
ATOM 715 O O . LYS B 1 21 ? 10.148 -4.797 7.711 1 45.34 21 LYS B O 1
ATOM 720 N N . ALA B 1 22 ? 9.852 -4.75 5.73 1 52.91 22 ALA B N 1
ATOM 721 C CA . ALA B 1 22 ? 8.453 -5.102 5.965 1 52.91 22 ALA B CA 1
ATOM 722 C C . ALA B 1 22 ? 8.336 -6.453 6.66 1 52.91 22 ALA B C 1
ATOM 724 O O . ALA B 1 22 ? 9.188 -7.324 6.488 1 52.91 22 ALA B O 1
ATOM 725 N N . PRO B 1 23 ? 7.723 -6.414 7.898 1 56.84 23 PRO B N 1
ATOM 726 C CA . PRO B 1 23 ? 7.523 -7.711 8.547 1 56.84 23 PRO B CA 1
ATOM 727 C C . PRO B 1 23 ? 7.18 -8.82 7.551 1 56.84 23 PRO B C 1
ATOM 729 O O . PRO B 1 23 ? 6.363 -8.609 6.648 1 56.84 23 PRO B O 1
ATOM 732 N N . SER B 1 24 ? 8.102 -9.703 7.41 1 62.22 24 SER B N 1
ATOM 733 C CA . SER B 1 24 ? 7.906 -10.859 6.539 1 62.22 24 SER B CA 1
ATOM 734 C C . SER B 1 24 ? 6.672 -11.656 6.945 1 62.22 24 SER B C 1
ATOM 736 O O . SER B 1 24 ? 6.625 -12.219 8.047 1 62.22 24 SER B O 1
ATOM 738 N N . THR B 1 25 ? 5.52 -11.32 6.566 1 71.44 25 THR B N 1
ATOM 739 C CA . THR B 1 25 ? 4.336 -12.172 6.68 1 71.44 25 THR B CA 1
ATOM 740 C C . THR B 1 25 ? 4.57 -13.523 6.016 1 71.44 25 THR B C 1
ATOM 742 O O . THR B 1 25 ? 5.23 -13.602 4.98 1 71.44 25 THR B O 1
ATOM 745 N N . PRO B 1 26 ? 4.23 -14.578 6.848 1 81.38 26 PRO B N 1
ATOM 746 C CA . PRO B 1 26 ? 4.398 -15.867 6.16 1 81.38 26 PRO B CA 1
ATOM 747 C C . PRO B 1 26 ? 3.791 -15.867 4.758 1 81.38 26 PRO B C 1
ATOM 749 O O . PRO B 1 26 ? 2.756 -15.234 4.531 1 81.38 26 PRO B O 1
ATOM 752 N N . LEU B 1 27 ? 4.402 -16.469 3.867 1 83 27 LEU B N 1
ATOM 753 C CA . LEU B 1 27 ? 4.043 -16.5 2.453 1 83 27 LEU B CA 1
ATOM 754 C C . LEU B 1 27 ? 2.602 -16.953 2.268 1 83 27 LEU B C 1
ATOM 756 O O . LEU B 1 27 ? 1.867 -16.406 1.45 1 83 27 LEU B O 1
ATOM 760 N N . THR B 1 28 ? 2.193 -17.859 3.133 1 85.31 28 THR B N 1
ATOM 761 C CA . THR B 1 28 ? 0.835 -18.391 3.018 1 85.31 28 THR B CA 1
ATOM 762 C C . THR B 1 28 ? -0.188 -17.328 3.398 1 85.31 28 THR B C 1
ATOM 764 O O . THR B 1 28 ? -1.243 -17.219 2.77 1 85.31 28 THR B O 1
ATOM 767 N N . GLU B 1 29 ? 0.203 -16.594 4.355 1 91.75 29 GLU B N 1
ATOM 768 C CA . GLU B 1 29 ? -0.734 -15.57 4.805 1 91.75 29 GLU B CA 1
ATOM 769 C C . GLU B 1 29 ? -0.913 -14.484 3.75 1 91.75 29 GLU B C 1
ATOM 771 O O . GLU B 1 29 ? -2.02 -13.977 3.555 1 91.75 29 GLU B O 1
ATOM 776 N N . SER B 1 30 ? 0.077 -14.258 3.025 1 93.94 30 SER B N 1
ATOM 777 C CA . SER B 1 30 ? 0.047 -13.203 2.018 1 93.94 30 SER B CA 1
ATOM 778 C C . SER B 1 30 ? -0.911 -13.547 0.883 1 93.94 30 SER B C 1
ATOM 780 O O . SER B 1 30 ? -1.451 -12.656 0.227 1 93.94 30 SER B O 1
ATOM 782 N N . VAL B 1 31 ? -1.121 -14.859 0.669 1 94.94 31 VAL B N 1
ATOM 783 C CA . VAL B 1 31 ? -1.977 -15.328 -0.416 1 94.94 31 VAL B CA 1
ATOM 784 C C . VAL B 1 31 ? -3.443 -15.109 -0.049 1 94.94 31 VAL B C 1
ATOM 786 O O . VAL B 1 31 ? -4.262 -14.766 -0.907 1 94.94 31 VAL B O 1
ATOM 789 N N . TYR B 1 32 ? -3.721 -15.117 1.267 1 94.5 32 TYR B N 1
ATOM 790 C CA . TYR B 1 32 ? -5.133 -15.172 1.622 1 94.5 32 TYR B CA 1
ATOM 791 C C . TYR B 1 32 ? -5.562 -13.898 2.34 1 94.5 32 TYR B C 1
ATOM 793 O O . TYR B 1 32 ? -6.758 -13.602 2.43 1 94.5 32 TYR B O 1
ATOM 801 N N . ARG B 1 33 ? -4.621 -13.25 2.781 1 94.81 33 ARG B N 1
ATOM 802 C CA . ARG B 1 33 ? -4.953 -12.039 3.533 1 94.81 33 ARG B CA 1
ATOM 803 C C . ARG B 1 33 ? -5.402 -10.922 2.602 1 94.81 33 ARG B C 1
ATOM 805 O O . ARG B 1 33 ? -4.695 -10.578 1.647 1 94.81 33 ARG B O 1
ATOM 812 N N . PRO B 1 34 ? -6.551 -10.352 2.889 1 96 34 PRO B N 1
ATOM 813 C CA . PRO B 1 34 ? -6.957 -9.211 2.068 1 96 34 PRO B CA 1
ATOM 814 C C . PRO B 1 34 ? -6.062 -7.988 2.273 1 96 34 PRO B C 1
ATOM 816 O O . PRO B 1 34 ? -5.523 -7.793 3.363 1 96 34 PRO B O 1
ATOM 819 N N . PRO B 1 35 ? -5.887 -7.23 1.216 1 96.75 35 PRO B N 1
ATOM 820 C CA . PRO B 1 35 ? -5.102 -6.008 1.397 1 96.75 35 PRO B CA 1
ATOM 821 C C . PRO B 1 35 ? -5.754 -5.027 2.367 1 96.75 35 PRO B C 1
ATOM 823 O O . PRO B 1 35 ? -6.977 -4.855 2.35 1 96.75 35 PRO B O 1
ATOM 826 N N . CYS B 1 36 ? -4.914 -4.434 3.154 1 96.38 36 CYS B N 1
ATOM 827 C CA . CYS B 1 36 ? -5.402 -3.404 4.066 1 96.38 36 CYS B CA 1
ATOM 828 C C . CYS B 1 36 ? -5.895 -2.184 3.299 1 96.38 36 CYS B C 1
ATOM 830 O O . CYS B 1 36 ? -5.668 -2.07 2.092 1 96.38 36 CYS B O 1
ATOM 832 N N . THR B 1 37 ? -6.617 -1.232 4.059 1 94.81 37 THR B N 1
ATOM 833 C CA . THR B 1 37 ? -7.203 -0.051 3.438 1 94.81 37 THR B CA 1
ATOM 834 C C . THR B 1 37 ? -6.633 1.224 4.051 1 94.81 37 THR B C 1
ATOM 836 O O . THR B 1 37 ? -6.172 1.216 5.195 1 94.81 37 THR B O 1
ATOM 839 N N . PHE B 1 38 ? -6.691 2.25 3.244 1 92.12 38 PHE B N 1
ATOM 840 C CA . PHE B 1 38 ? -6.215 3.557 3.688 1 92.12 38 PHE B CA 1
ATOM 841 C C . PHE B 1 38 ? -7.355 4.379 4.27 1 92.12 38 PHE B C 1
ATOM 843 O O . PHE B 1 38 ? -8.508 4.234 3.854 1 92.12 38 PHE B O 1
ATOM 850 N N . GLU B 1 39 ? -6.969 5.145 5.199 1 90.31 39 GLU B N 1
ATOM 851 C CA . GLU B 1 39 ? -7.914 6.094 5.777 1 90.31 39 GLU B CA 1
ATOM 852 C C . GLU B 1 39 ? -7.734 7.484 5.184 1 90.31 39 GLU B C 1
ATOM 854 O O . GLU B 1 39 ? -6.621 7.867 4.809 1 90.31 39 GLU B O 1
ATOM 859 N N . ASN B 1 40 ? -8.828 8.164 5.18 1 86.25 40 ASN B N 1
ATOM 860 C CA . ASN B 1 40 ? -8.766 9.523 4.656 1 86.25 40 ASN B CA 1
ATOM 861 C C . ASN B 1 40 ? -8.125 10.477 5.66 1 86.25 40 ASN B C 1
ATOM 863 O O . ASN B 1 40 ? -8.195 10.258 6.867 1 86.25 40 ASN B O 1
ATOM 867 N N . ALA B 1 41 ? -7.566 11.555 5.062 1 80.5 41 ALA B N 1
ATOM 868 C CA . ALA B 1 41 ? -6.996 12.609 5.906 1 80.5 41 ALA B CA 1
ATOM 869 C C . ALA B 1 41 ? -8.055 13.219 6.812 1 80.5 41 ALA B C 1
ATOM 871 O O . ALA B 1 41 ? -9.242 13.242 6.465 1 80.5 41 ALA B O 1
ATOM 872 N N . SER B 1 42 ? -7.551 13.68 7.973 1 82.19 42 SER B N 1
ATOM 873 C CA . SER B 1 42 ? -8.445 14.305 8.938 1 82.19 42 SER B CA 1
ATOM 874 C C . SER B 1 42 ? -8.211 15.812 9.023 1 82.19 42 SER B C 1
ATOM 876 O O . SER B 1 42 ? -7.082 16.281 8.828 1 82.19 42 SER B O 1
ATOM 878 N N . ALA B 1 43 ? -9.266 16.516 9.281 1 83.75 43 ALA B N 1
ATOM 879 C CA . ALA B 1 43 ? -9.156 17.969 9.492 1 83.75 43 ALA B CA 1
ATOM 880 C C . ALA B 1 43 ? -8.531 18.266 10.852 1 83.75 43 ALA B C 1
ATOM 882 O O . ALA B 1 43 ? -7.984 19.359 11.062 1 83.75 43 ALA B O 1
ATOM 883 N N . ASP B 1 44 ? -8.773 17.375 11.82 1 87.69 44 ASP B N 1
ATOM 884 C CA . ASP B 1 44 ? -8.125 17.484 13.125 1 87.69 44 ASP B CA 1
ATOM 885 C C . ASP B 1 44 ? -6.652 17.078 13.031 1 87.69 44 ASP B C 1
ATOM 887 O O . ASP B 1 44 ? -6.328 15.953 12.664 1 87.69 44 ASP B O 1
ATOM 891 N N . PRO B 1 45 ? -5.738 18.109 13.32 1 82.75 45 PRO B N 1
ATOM 892 C CA . PRO B 1 45 ? -4.309 17.859 13.109 1 82.75 45 PRO B CA 1
ATOM 893 C C . PRO B 1 45 ? -3.805 16.625 13.867 1 82.75 45 PRO B C 1
ATOM 895 O O . PRO B 1 45 ? -2.959 15.891 13.352 1 82.75 45 PRO B O 1
ATOM 898 N N . ASP B 1 46 ? -4.254 16.406 15.094 1 86 46 ASP B N 1
ATOM 899 C CA . ASP B 1 46 ? -3.818 15.25 15.859 1 86 46 ASP B CA 1
ATOM 900 C C . ASP B 1 46 ? -4.324 13.953 15.234 1 86 46 ASP B C 1
ATOM 902 O O . ASP B 1 46 ? -3.574 12.984 15.109 1 86 46 ASP B O 1
ATOM 906 N N . GLU B 1 47 ? -5.516 13.961 14.805 1 88.31 47 GLU B N 1
ATOM 907 C CA . GLU B 1 47 ? -6.078 12.797 14.133 1 88.31 47 GLU B CA 1
ATOM 908 C C . GLU B 1 47 ? -5.395 12.555 12.789 1 88.31 47 GLU B C 1
ATOM 910 O O . GLU B 1 47 ? -5.172 11.406 12.398 1 88.31 47 GLU B O 1
ATOM 915 N N . ASP B 1 48 ? -4.996 13.625 12.195 1 84.19 48 ASP B N 1
ATOM 916 C CA . ASP B 1 48 ? -4.375 13.516 10.883 1 84.19 48 ASP B CA 1
ATOM 917 C C . ASP B 1 48 ? -3.004 12.859 10.969 1 84.19 48 ASP B C 1
ATOM 919 O O . ASP B 1 48 ? -2.629 12.07 10.094 1 84.19 48 ASP B O 1
ATOM 923 N N . LEU B 1 49 ? -2.344 13.234 12.008 1 86.38 49 LEU B N 1
ATOM 924 C CA . LEU B 1 49 ? -1.045 12.602 12.234 1 86.38 49 LEU B CA 1
ATOM 925 C C . LEU B 1 49 ? -1.196 11.102 12.438 1 86.38 49 LEU B C 1
ATOM 927 O O . LEU B 1 49 ? -0.38 10.312 11.945 1 86.38 49 LEU B O 1
ATOM 931 N N . LEU B 1 50 ? -2.168 10.68 13.172 1 89 50 LEU B N 1
ATOM 932 C CA . LEU B 1 50 ? -2.418 9.266 13.391 1 89 50 LEU B CA 1
ATOM 933 C C . LEU B 1 50 ? -2.785 8.562 12.094 1 89 50 LEU B C 1
ATOM 935 O O . LEU B 1 50 ? -2.35 7.434 11.844 1 89 50 LEU B O 1
ATOM 939 N N . VAL B 1 51 ? -3.572 9.156 11.32 1 88.69 51 VAL B N 1
ATOM 940 C CA . VAL B 1 51 ?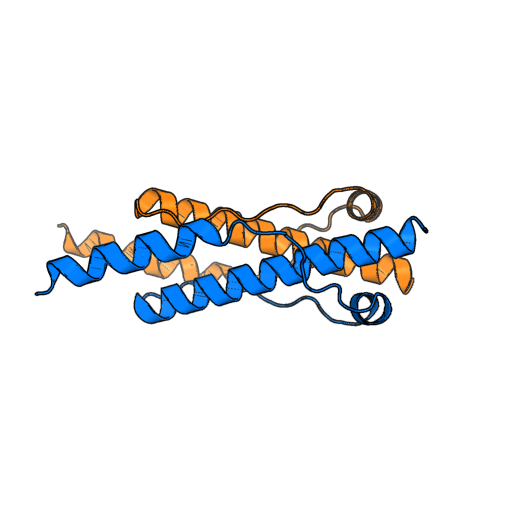 -3.957 8.625 10.016 1 88.69 51 VAL B CA 1
ATOM 941 C C . VAL B 1 51 ? -2.713 8.43 9.148 1 88.69 51 VAL B C 1
ATOM 943 O O . VAL B 1 51 ? -2.559 7.402 8.492 1 88.69 51 VAL B O 1
ATOM 946 N N . ASP B 1 52 ? -1.845 9.336 9.188 1 85.25 52 ASP B N 1
ATOM 947 C CA . ASP B 1 52 ? -0.604 9.227 8.422 1 85.25 52 ASP B CA 1
ATOM 948 C C . ASP B 1 52 ? 0.191 7.992 8.836 1 85.25 52 ASP B C 1
ATOM 950 O O . ASP B 1 52 ? 0.695 7.262 7.98 1 85.25 52 ASP B O 1
ATOM 954 N N . VAL B 1 53 ? 0.265 7.84 10.102 1 89.06 53 VAL B N 1
ATOM 955 C CA . VAL B 1 53 ? 1.024 6.711 10.625 1 89.06 53 VAL B CA 1
ATOM 956 C C . VAL B 1 53 ? 0.373 5.398 10.188 1 89.06 53 VAL B C 1
ATOM 958 O O . VAL B 1 53 ? 1.054 4.488 9.711 1 89.06 53 VAL B O 1
ATOM 961 N N . LYS B 1 54 ? -0.869 5.34 10.312 1 91.94 54 LYS B N 1
ATOM 962 C CA . LYS B 1 54 ? -1.606 4.141 9.93 1 91.94 54 LYS B CA 1
ATOM 963 C C . LYS B 1 54 ? -1.456 3.852 8.438 1 91.94 54 LYS B C 1
ATOM 965 O O . LYS B 1 54 ? -1.26 2.703 8.039 1 91.94 54 LYS B O 1
ATOM 970 N N . ASN B 1 55 ? -1.584 4.859 7.688 1 92.69 55 ASN B N 1
ATOM 971 C CA . ASN B 1 55 ? -1.477 4.707 6.242 1 92.69 55 ASN B CA 1
ATOM 972 C C . ASN B 1 55 ? -0.073 4.281 5.824 1 92.69 55 ASN B C 1
ATOM 974 O O . ASN B 1 55 ? 0.088 3.475 4.906 1 92.69 55 ASN B O 1
ATOM 978 N N . MET B 1 56 ? 0.889 4.793 6.508 1 91.94 56 MET B N 1
ATOM 979 C CA . MET B 1 56 ? 2.256 4.367 6.219 1 91.94 56 MET B CA 1
ATOM 980 C C . MET B 1 56 ? 2.453 2.9 6.582 1 91.94 56 MET B C 1
ATOM 982 O O . MET B 1 56 ? 3.119 2.16 5.855 1 91.94 56 MET B O 1
ATOM 986 N N . GLU B 1 57 ? 1.964 2.541 7.664 1 93.25 57 GLU B N 1
ATOM 987 C CA . GLU B 1 57 ? 2.055 1.146 8.078 1 93.25 57 GLU B CA 1
ATOM 988 C C . GLU B 1 57 ? 1.344 0.228 7.086 1 93.25 57 GLU B C 1
ATOM 990 O O . GLU B 1 57 ? 1.857 -0.838 6.742 1 93.25 57 GLU B O 1
ATOM 995 N N . CYS B 1 58 ? 0.193 0.657 6.715 1 95.25 58 CYS B N 1
ATOM 996 C CA . CYS B 1 58 ? -0.541 -0.11 5.715 1 95.25 58 CYS B CA 1
ATOM 997 C C . CYS B 1 58 ? 0.248 -0.207 4.414 1 95.25 58 CYS B C 1
ATOM 999 O O . CYS B 1 58 ? 0.314 -1.274 3.803 1 95.25 58 CYS B O 1
ATOM 1001 N N . GLY B 1 59 ? 0.796 0.879 4.055 1 95.19 59 GLY B N 1
ATOM 1002 C CA . GLY B 1 59 ? 1.641 0.856 2.871 1 95.19 59 GLY B CA 1
ATOM 1003 C C . GLY B 1 59 ? 2.762 -0.163 2.957 1 95.19 59 GLY B C 1
ATOM 1004 O O . GLY B 1 59 ? 3.01 -0.903 2.004 1 95.19 59 GLY B O 1
ATOM 1005 N N . ALA B 1 60 ? 3.408 -0.232 4.031 1 94.38 60 ALA B N 1
ATOM 1006 C CA . ALA B 1 60 ? 4.496 -1.187 4.234 1 94.38 60 ALA B CA 1
ATOM 1007 C C . ALA B 1 60 ? 3.986 -2.623 4.156 1 94.38 60 ALA B C 1
ATOM 1009 O O . ALA B 1 60 ? 4.641 -3.488 3.566 1 94.38 60 ALA B O 1
ATOM 1010 N N . LYS B 1 61 ? 2.91 -2.818 4.727 1 95 61 LYS B N 1
ATOM 1011 C CA . LYS B 1 61 ? 2.303 -4.148 4.703 1 95 61 LYS B CA 1
ATOM 1012 C C . LYS B 1 61 ? 1.96 -4.57 3.275 1 95 61 LYS B C 1
ATOM 1014 O O . LYS B 1 61 ? 2.205 -5.711 2.885 1 95 61 LYS B O 1
ATOM 1019 N N . LEU B 1 62 ? 1.419 -3.621 2.58 1 96.75 62 LEU B N 1
ATOM 1020 C CA . LEU B 1 62 ? 1.053 -3.912 1.199 1 96.75 62 LEU B CA 1
ATOM 1021 C C . LEU B 1 62 ? 2.293 -4.195 0.356 1 96.75 62 LEU B C 1
ATOM 1023 O O . LEU B 1 62 ? 2.297 -5.125 -0.456 1 96.75 62 LEU B O 1
ATOM 1027 N N . ARG B 1 63 ? 3.281 -3.461 0.551 1 96.62 63 ARG B N 1
ATOM 1028 C CA . ARG B 1 63 ? 4.52 -3.676 -0.187 1 96.62 63 ARG B CA 1
ATOM 1029 C C . ARG B 1 63 ? 5.098 -5.059 0.105 1 96.62 63 ARG B C 1
ATOM 1031 O O . ARG B 1 63 ? 5.52 -5.766 -0.811 1 96.62 63 ARG B O 1
ATOM 1038 N N . ALA B 1 64 ? 5.152 -5.371 1.312 1 95.69 64 ALA B N 1
ATOM 1039 C CA . ALA B 1 64 ? 5.641 -6.691 1.701 1 95.69 64 ALA B CA 1
ATOM 1040 C C . ALA B 1 64 ? 4.797 -7.793 1.069 1 95.69 64 ALA B C 1
ATOM 1042 O O . ALA B 1 64 ? 5.332 -8.797 0.596 1 95.69 64 ALA B O 1
ATOM 1043 N N . GLN B 1 65 ? 3.561 -7.598 1.092 1 96.81 65 GLN B N 1
ATOM 1044 C CA . GLN B 1 65 ? 2.652 -8.594 0.531 1 96.81 65 GLN B CA 1
ATOM 1045 C C . GLN B 1 65 ? 2.881 -8.766 -0.968 1 96.81 65 GLN B C 1
ATOM 1047 O O . GLN B 1 65 ? 2.887 -9.883 -1.477 1 96.81 65 GLN B O 1
ATOM 1052 N N . VAL B 1 66 ? 3.076 -7.668 -1.616 1 96.56 66 VAL B N 1
ATOM 1053 C CA . VAL B 1 66 ? 3.357 -7.723 -3.047 1 96.56 66 VAL B CA 1
ATOM 1054 C C . VAL B 1 66 ? 4.637 -8.516 -3.293 1 96.56 66 VAL B C 1
ATOM 1056 O O . VAL B 1 66 ? 4.668 -9.414 -4.137 1 96.56 66 VAL B O 1
ATOM 1059 N N . LEU B 1 67 ? 5.594 -8.227 -2.568 1 95.56 67 LEU B N 1
ATOM 1060 C CA . LEU B 1 67 ? 6.879 -8.898 -2.74 1 95.56 67 LEU B CA 1
ATOM 1061 C C . LEU B 1 67 ? 6.754 -10.391 -2.455 1 95.56 67 LEU B C 1
ATOM 1063 O O . LEU B 1 67 ? 7.305 -11.219 -3.189 1 95.56 67 LEU B O 1
ATOM 1067 N N . ASP B 1 68 ? 6.059 -10.773 -1.472 1 95.12 68 ASP B N 1
ATOM 1068 C CA . ASP B 1 68 ? 5.836 -12.172 -1.119 1 95.12 68 ASP B CA 1
ATOM 1069 C C . ASP B 1 68 ? 5.102 -12.914 -2.236 1 95.12 68 ASP B C 1
ATOM 1071 O O . ASP B 1 68 ? 5.492 -14.016 -2.619 1 95.12 68 ASP B O 1
ATOM 1075 N N . LEU B 1 69 ? 4.09 -12.305 -2.697 1 96.25 69 LEU B N 1
ATOM 1076 C CA . LEU B 1 69 ? 3.264 -12.914 -3.73 1 96.25 69 LEU B CA 1
ATOM 1077 C C . LEU B 1 69 ? 4.043 -13.07 -5.031 1 96.25 69 LEU B C 1
ATOM 1079 O O . LEU B 1 69 ? 3.926 -14.086 -5.715 1 96.25 69 LEU B O 1
ATOM 1083 N N . GLN B 1 70 ? 4.82 -12.078 -5.328 1 95.56 70 GLN B N 1
ATOM 1084 C CA . GLN B 1 70 ? 5.676 -12.172 -6.508 1 95.56 70 GLN B CA 1
ATOM 1085 C C . GLN B 1 70 ? 6.691 -13.305 -6.359 1 95.56 70 GLN B C 1
ATOM 1087 O O . GLN B 1 70 ? 6.98 -14.008 -7.328 1 95.56 70 GLN B O 1
ATOM 1092 N N . LYS B 1 71 ? 7.23 -13.445 -5.207 1 94.19 71 LYS B N 1
ATOM 1093 C CA . LYS B 1 71 ? 8.18 -14.523 -4.93 1 94.19 71 LYS B CA 1
ATOM 1094 C C . LYS B 1 71 ? 7.527 -15.891 -5.117 1 94.19 71 LYS B C 1
ATOM 1096 O O . LYS B 1 71 ? 8.148 -16.812 -5.66 1 94.19 71 LYS B O 1
ATOM 1101 N N . ILE B 1 72 ? 6.324 -16.016 -4.719 1 92.69 72 ILE B N 1
ATOM 1102 C CA . ILE B 1 72 ? 5.586 -17.266 -4.832 1 92.69 72 ILE B CA 1
ATOM 1103 C C . ILE B 1 72 ? 5.387 -17.609 -6.309 1 92.69 72 ILE B C 1
ATOM 1105 O O . ILE B 1 72 ? 5.516 -18.781 -6.703 1 92.69 72 ILE B O 1
ATOM 1109 N N . ILE B 1 73 ? 5.043 -16.641 -7.066 1 94.19 73 ILE B N 1
ATOM 1110 C CA . ILE B 1 73 ? 4.73 -16.859 -8.477 1 94.19 73 ILE B CA 1
ATOM 1111 C C . ILE B 1 73 ? 6.016 -17.156 -9.25 1 94.19 73 ILE B C 1
ATOM 1113 O O . ILE B 1 73 ? 6.043 -18.047 -10.094 1 94.19 73 ILE B O 1
ATOM 1117 N N . ARG B 1 74 ? 7.027 -16.375 -9 1 89.69 74 ARG B N 1
ATOM 1118 C CA . ARG B 1 74 ? 8.281 -16.5 -9.742 1 89.69 74 ARG B CA 1
ATOM 1119 C C . ARG B 1 74 ? 9.086 -17.688 -9.25 1 89.69 74 ARG B C 1
ATOM 1121 O O . ARG B 1 74 ? 9.977 -18.172 -9.953 1 89.69 74 ARG B O 1
ATOM 1128 N N . GLY B 1 75 ? 8.688 -18.203 -8.117 1 81.88 75 GLY B N 1
ATOM 1129 C CA . GLY B 1 75 ? 9.469 -19.266 -7.52 1 81.88 75 GLY B CA 1
ATOM 1130 C C . GLY B 1 75 ? 10.711 -18.766 -6.797 1 81.88 75 GLY B C 1
ATOM 1131 O O . GLY B 1 75 ? 11.039 -17.578 -6.863 1 81.88 75 GLY B O 1
ATOM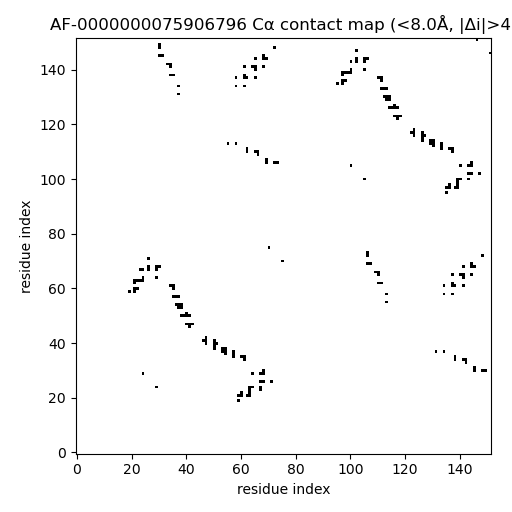 1132 N N . PRO B 1 76 ? 11.344 -19.766 -5.914 1 66.38 76 PRO B N 1
ATOM 1133 C CA . PRO B 1 76 ? 12.594 -19.438 -5.215 1 66.38 76 PRO B CA 1
ATOM 1134 C C . PRO B 1 76 ? 13.742 -19.125 -6.168 1 66.38 76 PRO B C 1
ATOM 1136 O O . PRO B 1 76 ? 13.742 -19.578 -7.316 1 66.38 76 PRO B O 1
#

Solvent-accessible surface area (backbone atoms only — not comparable to full-atom values): 9189 Å² total; per-residue (Å²): 125,75,74,67,60,64,63,56,66,60,65,67,62,63,66,70,69,58,77,82,61,42,75,77,62,58,61,71,51,49,58,69,52,75,73,77,79,76,68,73,87,46,89,49,68,74,56,25,53,50,38,50,53,51,36,51,51,40,42,41,51,38,41,38,34,38,52,44,49,34,40,64,72,72,44,134,125,73,76,68,60,63,64,58,66,62,64,67,63,62,68,68,72,58,78,80,62,38,74,80,64,57,62,70,52,49,58,68,51,75,71,76,81,76,68,72,86,47,91,50,67,72,57,25,53,50,38,50,52,51,37,51,53,43,42,40,51,38,40,36,33,38,53,44,48,33,40,65,74,72,43,135

Organism: NCBI:txid2851982

Secondary structure (DSSP, 8-state):
--HHHHHHHHHHTTS-----------HHHHHHSPPP-PPPP-SSHHHHHHHHHHHHHHHHHHHHHHHHHHHHHH--/--HHHHHHHHHGGGTT----------HHHHHHSPPP-PPPP-SSHHHHHHHHHHHHHHHHHHHHHHHHHHHHHH--

Foldseek 3Di:
DVVVVVVVVVVVPPPPVDDLPLPQDPLVCLVPPDQDDADDADPPPVVRVVSVVVRVNSVSNVVSSVVSPVCVVVDD/DVVVVPVVVVVVPPPPVDDLPLPQDPLVCLVPPDQDDADDADPPPVVRVVSVVVRVNSVSNVVNSVVSPVCVVVDD

Radius of gyration: 18.16 Å; Cα contacts (8 Å, |Δi|>4): 120; chains: 2; bounding box: 32×57×44 Å

pLDDT: mean 75.24, std 22.93, range [33.19, 96.81]